Protein AF-A0AAW7CNY5-F1 (afdb_monomer)

Radius of gyration: 15.39 Å; Cα contacts (8 Å, |Δi|>4): 170; chains: 1; bounding box: 38×27×50 Å

Structure (mmCIF, N/CA/C/O backbone):
data_AF-A0AAW7CNY5-F1
#
_entry.id   AF-A0AAW7CNY5-F1
#
loop_
_atom_site.group_PDB
_atom_site.id
_atom_site.type_symbol
_atom_site.label_atom_id
_atom_site.label_alt_id
_atom_site.label_comp_id
_atom_site.label_asym_id
_atom_site.label_entity_id
_atom_site.label_seq_id
_atom_site.pdbx_PDB_ins_code
_atom_site.Cartn_x
_atom_site.Cartn_y
_atom_site.Cartn_z
_atom_site.occupancy
_atom_site.B_iso_or_equiv
_atom_site.auth_seq_id
_atom_site.auth_comp_id
_atom_site.auth_as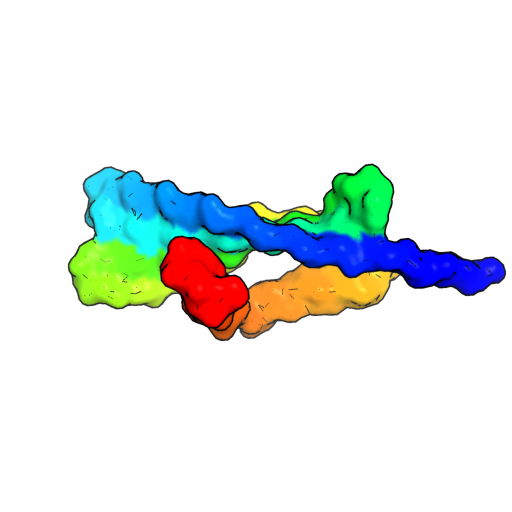ym_id
_atom_site.auth_atom_id
_atom_site.pdbx_PDB_model_num
ATOM 1 N N . MET A 1 1 ? 18.791 -1.223 -28.684 1.00 36.66 1 MET A N 1
ATOM 2 C CA . MET A 1 1 ? 17.819 -2.253 -28.272 1.00 36.66 1 MET A CA 1
ATOM 3 C C . MET A 1 1 ? 16.766 -1.560 -27.433 1.00 36.66 1 MET A C 1
ATOM 5 O O . MET A 1 1 ? 17.110 -1.032 -26.384 1.00 36.66 1 MET A O 1
ATOM 9 N N . SER A 1 2 ? 15.536 -1.449 -27.929 1.00 41.88 2 SER A N 1
ATOM 10 C CA . SER A 1 2 ? 14.401 -1.019 -27.111 1.00 41.88 2 SER A CA 1
ATOM 11 C C . SER A 1 2 ? 14.187 -2.088 -26.044 1.00 41.88 2 SER A C 1
ATOM 13 O O . SER A 1 2 ? 13.928 -3.233 -26.407 1.00 41.88 2 SER A O 1
ATOM 15 N N . LYS A 1 3 ? 14.369 -1.751 -24.761 1.00 49.19 3 LYS A N 1
ATOM 16 C CA . LYS A 1 3 ? 13.924 -2.612 -23.655 1.00 49.19 3 LYS A CA 1
ATOM 17 C C . LYS A 1 3 ? 12.457 -2.939 -23.945 1.00 49.19 3 LYS A C 1
ATOM 19 O O . LYS A 1 3 ? 11.663 -2.009 -24.094 1.00 49.19 3 LYS A O 1
ATOM 24 N N . GLU A 1 4 ? 12.132 -4.218 -24.128 1.00 54.62 4 GLU A N 1
ATOM 25 C CA . GLU A 1 4 ? 10.737 -4.652 -24.135 1.00 54.62 4 GLU A CA 1
ATOM 26 C C . GLU A 1 4 ? 10.083 -4.083 -22.878 1.00 54.62 4 GLU A C 1
ATOM 28 O O . GLU A 1 4 ? 10.690 -4.081 -21.804 1.00 54.62 4 GLU A O 1
ATOM 33 N N . ILE A 1 5 ? 8.886 -3.521 -23.023 1.00 57.25 5 ILE A N 1
ATOM 34 C CA . ILE A 1 5 ? 8.096 -3.128 -21.864 1.00 57.25 5 ILE A CA 1
ATOM 35 C C . ILE A 1 5 ? 7.749 -4.443 -21.172 1.00 57.25 5 ILE A C 1
ATOM 37 O O . ILE A 1 5 ? 6.853 -5.154 -21.622 1.00 57.25 5 ILE A O 1
ATOM 41 N N . SER A 1 6 ? 8.500 -4.797 -20.130 1.00 66.69 6 SER A N 1
ATOM 42 C CA . SER A 1 6 ? 8.134 -5.893 -19.245 1.00 66.69 6 SER A CA 1
ATOM 43 C C . SER A 1 6 ? 6.727 -5.602 -18.739 1.00 66.69 6 SER A C 1
ATOM 45 O O . SER A 1 6 ? 6.480 -4.524 -18.197 1.00 66.69 6 SER A O 1
ATOM 47 N N . GLU A 1 7 ? 5.793 -6.521 -18.969 1.00 82.94 7 GLU A N 1
ATOM 48 C CA . GLU A 1 7 ? 4.430 -6.395 -18.465 1.00 82.94 7 GLU A CA 1
ATOM 49 C C . GLU A 1 7 ? 4.482 -6.144 -16.951 1.00 82.94 7 GLU A C 1
ATOM 51 O O . GLU A 1 7 ? 5.053 -6.937 -16.195 1.00 82.94 7 GLU A O 1
ATOM 56 N N . LEU A 1 8 ? 3.938 -5.001 -16.527 1.00 88.94 8 LEU A N 1
ATOM 57 C CA . LEU A 1 8 ? 3.851 -4.625 -15.123 1.00 88.94 8 LEU A CA 1
ATOM 58 C C . LEU A 1 8 ? 2.475 -5.002 -14.592 1.00 88.94 8 LEU A C 1
ATOM 60 O O . LEU A 1 8 ? 1.444 -4.612 -15.139 1.00 88.94 8 LEU A O 1
ATOM 64 N N . GLN A 1 9 ? 2.476 -5.715 -13.479 1.00 92.81 9 GLN A N 1
ATOM 65 C CA . GLN A 1 9 ? 1.294 -6.138 -12.759 1.00 92.81 9 GLN A CA 1
ATOM 66 C C . GLN A 1 9 ? 1.149 -5.327 -11.475 1.00 92.81 9 GLN A C 1
ATOM 68 O O . GLN A 1 9 ? 2.121 -4.988 -10.793 1.00 92.81 9 GLN A O 1
ATOM 73 N N . PHE A 1 10 ? -0.100 -5.011 -11.143 1.00 93.25 10 PHE A N 1
ATOM 74 C CA . PHE A 1 10 ? -0.470 -4.307 -9.925 1.00 93.25 10 PHE A CA 1
ATOM 75 C C . PHE A 1 10 ? -1.173 -5.274 -8.979 1.00 93.25 10 PHE A C 1
ATOM 77 O O . PHE A 1 10 ? -2.186 -5.873 -9.336 1.00 93.25 10 PHE A O 1
ATOM 84 N N . SER A 1 11 ? -0.663 -5.394 -7.756 1.00 94.31 11 SER A N 1
ATOM 85 C CA . SER A 1 11 ? -1.361 -6.084 -6.671 1.00 94.31 11 SER A CA 1
ATOM 86 C C . SER A 1 11 ? -1.600 -5.143 -5.499 1.00 94.31 11 SER A C 1
ATOM 88 O O . SER A 1 11 ? -0.802 -4.246 -5.215 1.00 94.31 11 SER A O 1
ATOM 90 N N . LEU A 1 12 ? -2.718 -5.358 -4.810 1.00 95.56 12 LEU A N 1
ATOM 91 C CA . LEU A 1 12 ? -3.121 -4.583 -3.648 1.00 95.56 12 LEU A CA 1
ATOM 92 C C . LEU A 1 12 ? -3.397 -5.531 -2.488 1.00 95.56 12 LEU A C 1
ATOM 94 O O . LEU A 1 12 ? -4.243 -6.414 -2.591 1.00 95.56 12 LEU A O 1
ATOM 98 N N . HIS A 1 13 ? -2.707 -5.315 -1.374 1.00 94.88 13 HIS A N 1
ATOM 99 C CA . HIS A 1 13 ? -2.930 -6.060 -0.142 1.00 94.88 13 HIS A CA 1
ATOM 100 C C . HIS A 1 13 ? -3.545 -5.137 0.896 1.00 94.88 13 HIS A C 1
ATOM 102 O O . HIS A 1 13 ? -3.034 -4.041 1.131 1.00 94.88 13 HIS A O 1
ATOM 108 N N . TYR A 1 14 ? -4.619 -5.590 1.530 1.00 95.06 14 TYR A N 1
ATOM 109 C CA . TYR A 1 14 ? -5.261 -4.876 2.623 1.00 95.06 14 TYR A CA 1
ATOM 110 C C . TYR A 1 14 ? -4.899 -5.510 3.961 1.00 95.06 14 TYR A C 1
ATOM 112 O O . TYR A 1 14 ? -4.992 -6.724 4.131 1.00 95.06 14 TYR A O 1
ATOM 120 N N . ALA A 1 15 ? -4.545 -4.667 4.920 1.00 95.38 15 ALA A N 1
ATOM 121 C CA . ALA A 1 15 ? -4.451 -5.014 6.324 1.00 95.38 15 ALA A CA 1
ATOM 122 C C . ALA A 1 15 ? -5.115 -3.920 7.165 1.00 95.38 15 ALA A C 1
ATOM 124 O O . ALA A 1 15 ? -5.249 -2.772 6.736 1.00 95.38 15 ALA A O 1
ATOM 125 N N . SER A 1 16 ? -5.507 -4.271 8.385 1.00 95.12 16 SER A N 1
ATOM 126 C CA . SER A 1 16 ? -6.009 -3.309 9.358 1.00 95.12 16 SER A CA 1
ATOM 127 C C . SER A 1 16 ? -5.442 -3.594 10.734 1.00 95.12 16 SER A C 1
ATOM 129 O O . SER A 1 16 ? -5.404 -4.748 11.155 1.00 95.12 16 SER A O 1
ATOM 131 N N . GLU A 1 17 ? -5.087 -2.543 11.454 1.00 96.62 17 GLU A N 1
ATOM 132 C CA . GLU A 1 17 ? -4.632 -2.620 12.838 1.00 96.62 17 GLU A CA 1
ATOM 133 C C . GLU A 1 17 ? -5.356 -1.580 13.690 1.00 96.62 17 GLU A C 1
ATOM 135 O O . GLU A 1 17 ? -5.858 -0.577 13.181 1.00 96.62 17 GLU A O 1
ATOM 140 N N . THR A 1 18 ? -5.444 -1.829 14.992 1.00 97.50 18 THR A N 1
ATOM 141 C CA . THR A 1 18 ? -5.941 -0.853 15.964 1.00 97.50 18 THR A CA 1
ATOM 142 C C . THR A 1 18 ? -4.910 -0.715 17.067 1.00 97.50 18 THR A C 1
ATOM 144 O O . THR A 1 18 ? -4.469 -1.722 17.620 1.00 97.50 18 THR A O 1
ATOM 147 N N . ASP A 1 19 ? -4.501 0.517 17.350 1.00 95.12 19 ASP A N 1
ATOM 148 C CA . ASP A 1 19 ? -3.501 0.802 18.376 1.00 95.12 19 ASP A CA 1
ATOM 149 C C . ASP A 1 19 ? -4.114 0.883 19.788 1.00 95.12 19 ASP A C 1
ATOM 151 O O . ASP A 1 19 ? -5.328 0.767 19.992 1.00 95.12 19 ASP A O 1
ATOM 155 N N . SER A 1 20 ? -3.261 1.092 20.794 1.00 95.69 20 SER A N 1
ATOM 156 C CA . SER A 1 20 ? -3.672 1.241 22.195 1.00 95.69 20 SER A CA 1
ATOM 157 C C . SER A 1 20 ? -4.566 2.459 22.456 1.00 95.69 20 SER A C 1
ATOM 159 O O . SER A 1 20 ? -5.313 2.472 23.432 1.00 95.69 20 SER A O 1
ATOM 161 N N . GLU A 1 21 ? -4.506 3.475 21.594 1.00 95.19 21 GLU A N 1
ATOM 162 C CA . GLU A 1 21 ? -5.338 4.681 21.655 1.00 95.19 21 GLU A CA 1
ATOM 163 C C . GLU A 1 21 ? -6.684 4.496 20.931 1.00 95.19 21 GLU A C 1
ATOM 165 O O . GLU A 1 21 ? -7.500 5.419 20.877 1.00 95.19 21 GLU A O 1
ATOM 170 N N . LYS A 1 22 ? -6.953 3.284 20.424 1.00 95.25 22 LYS A N 1
ATOM 171 C CA . LYS A 1 22 ? -8.127 2.921 19.622 1.00 95.25 22 LYS A CA 1
ATOM 172 C C . LYS A 1 22 ? -8.192 3.650 18.278 1.00 95.25 22 LYS A C 1
ATOM 174 O O . LYS A 1 22 ? -9.274 3.752 17.699 1.00 95.25 22 LYS A O 1
ATOM 179 N N . ASN A 1 23 ? -7.067 4.139 17.757 1.00 97.19 23 ASN A N 1
ATOM 180 C CA . ASN A 1 23 ? -7.015 4.552 16.362 1.00 97.19 23 ASN A CA 1
ATOM 181 C C . ASN A 1 23 ? -6.962 3.298 15.486 1.00 97.19 23 ASN A C 1
ATOM 183 O O . ASN A 1 23 ? -6.153 2.402 15.723 1.00 97.19 23 ASN A O 1
ATOM 187 N N . THR A 1 24 ? -7.795 3.242 14.450 1.00 97.62 24 THR A N 1
ATOM 188 C CA . THR A 1 24 ? -7.801 2.136 13.487 1.00 97.62 24 THR A CA 1
ATOM 189 C C . THR A 1 24 ? -7.100 2.572 12.208 1.00 97.62 24 THR A C 1
ATOM 191 O O . THR A 1 24 ? -7.532 3.522 11.552 1.00 97.62 24 THR A O 1
ATOM 194 N N . SER A 1 25 ? -6.039 1.868 11.828 1.00 97.56 25 SER A N 1
ATOM 195 C CA . SER A 1 25 ? -5.297 2.097 10.589 1.00 97.56 25 SER A CA 1
ATOM 196 C C . SER A 1 25 ? -5.673 1.052 9.547 1.00 97.56 25 SER A C 1
ATOM 198 O O . SER A 1 25 ? -5.459 -0.138 9.755 1.00 97.56 25 SER A O 1
ATOM 200 N N . ALA A 1 26 ? -6.201 1.500 8.409 1.00 97.00 26 ALA A N 1
ATOM 201 C CA . ALA A 1 26 ? -6.274 0.710 7.186 1.00 97.00 26 ALA A CA 1
ATOM 202 C C . ALA A 1 26 ? -4.965 0.889 6.410 1.00 97.00 26 ALA A C 1
ATOM 204 O O . ALA A 1 26 ? -4.563 2.019 6.125 1.00 97.00 26 ALA A O 1
ATOM 205 N N . ILE A 1 27 ? -4.306 -0.218 6.082 1.00 97.94 27 ILE A N 1
ATOM 206 C CA . ILE A 1 27 ? -3.010 -0.260 5.410 1.00 97.94 27 ILE A CA 1
ATOM 207 C C . ILE A 1 27 ? -3.205 -0.960 4.070 1.00 97.94 27 ILE A C 1
ATOM 209 O O . ILE A 1 27 ? -3.522 -2.145 4.007 1.00 97.94 27 ILE A O 1
ATOM 213 N N . LEU A 1 28 ? -2.996 -0.213 2.996 1.00 97.75 28 LEU A N 1
ATOM 214 C CA . LEU A 1 28 ? -3.058 -0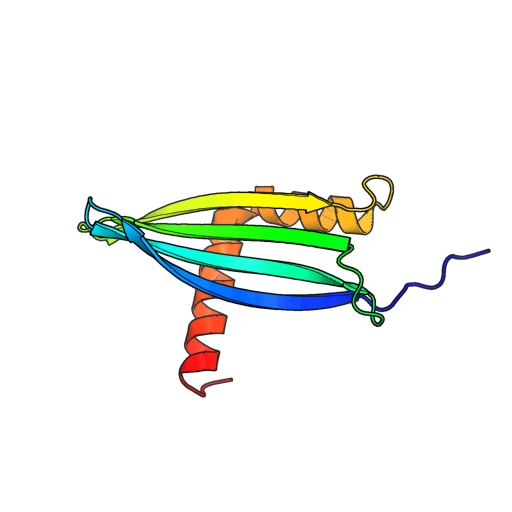.690 1.625 1.00 97.75 28 LEU A CA 1
ATOM 215 C C . LEU A 1 28 ? -1.638 -0.771 1.075 1.00 97.75 28 LEU A C 1
ATOM 217 O O . LEU A 1 28 ? -0.980 0.252 0.906 1.00 97.75 28 LEU A O 1
ATOM 221 N N . THR A 1 29 ? -1.154 -1.977 0.806 1.00 97.69 29 THR A N 1
ATOM 222 C CA . THR A 1 29 ? 0.167 -2.186 0.202 1.00 97.69 29 THR A CA 1
ATOM 223 C C . THR A 1 29 ? -0.002 -2.428 -1.290 1.00 97.69 29 THR A C 1
ATOM 225 O O . THR A 1 29 ? -0.443 -3.503 -1.700 1.00 97.69 29 THR A O 1
ATOM 228 N N . ALA A 1 30 ? 0.327 -1.411 -2.082 1.00 96.75 30 ALA A N 1
ATOM 229 C CA . ALA A 1 30 ? 0.355 -1.457 -3.536 1.00 96.75 30 ALA A CA 1
ATOM 230 C C . ALA A 1 30 ? 1.735 -1.929 -4.010 1.00 96.75 30 ALA A C 1
ATOM 232 O O . ALA A 1 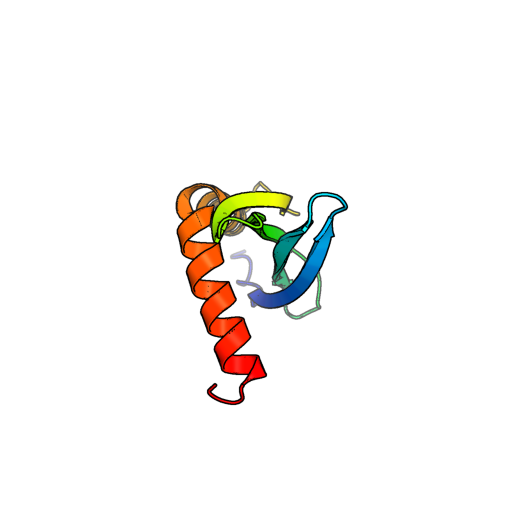30 ? 2.743 -1.288 -3.696 1.00 96.75 30 ALA A O 1
ATOM 233 N N . ASN A 1 31 ? 1.774 -3.022 -4.770 1.00 96.12 31 ASN A N 1
ATOM 234 C CA . ASN A 1 31 ? 2.999 -3.539 -5.374 1.00 96.12 31 ASN A CA 1
ATOM 235 C C . ASN A 1 31 ? 2.907 -3.494 -6.895 1.00 96.12 31 ASN A C 1
ATOM 237 O O . ASN A 1 31 ? 1.968 -4.031 -7.486 1.00 96.12 31 ASN A O 1
ATOM 241 N N . ILE A 1 32 ? 3.930 -2.913 -7.510 1.00 94.81 32 ILE A N 1
ATOM 242 C CA . ILE A 1 32 ? 4.207 -3.048 -8.936 1.00 94.81 32 ILE A CA 1
ATOM 243 C C . ILE A 1 32 ? 5.261 -4.131 -9.080 1.00 94.81 32 ILE A C 1
ATOM 245 O O . ILE A 1 32 ? 6.326 -4.040 -8.468 1.00 94.81 32 ILE A O 1
ATOM 249 N N . HIS A 1 33 ? 4.956 -5.152 -9.862 1.00 93.69 33 HIS A N 1
ATOM 250 C CA . HIS A 1 33 ? 5.845 -6.278 -10.096 1.00 93.69 33 HIS A CA 1
ATOM 251 C C . HIS A 1 33 ? 5.839 -6.659 -11.569 1.00 93.69 33 HIS A C 1
ATOM 253 O O . HIS A 1 33 ? 4.877 -6.388 -12.283 1.00 93.69 33 HIS A O 1
ATOM 259 N N . THR A 1 34 ? 6.931 -7.234 -12.038 1.00 91.19 34 THR A N 1
ATOM 260 C CA . THR A 1 34 ? 7.021 -7.815 -13.378 1.00 91.19 34 THR A CA 1
ATOM 261 C C . THR A 1 34 ? 6.245 -9.133 -13.438 1.00 91.19 34 THR A C 1
ATOM 263 O O . THR A 1 34 ? 5.911 -9.718 -12.407 1.00 91.19 34 THR A O 1
ATOM 266 N N . ALA A 1 35 ? 5.946 -9.611 -14.647 1.00 87.25 35 ALA A N 1
ATOM 267 C CA . ALA A 1 35 ? 5.206 -10.861 -14.862 1.00 87.25 35 ALA A CA 1
ATOM 268 C C . ALA A 1 35 ? 5.879 -12.118 -14.264 1.00 87.25 35 ALA A C 1
ATOM 270 O O . ALA A 1 35 ? 5.209 -13.115 -14.010 1.00 87.25 35 ALA A O 1
ATOM 271 N N . ASP A 1 36 ? 7.190 -12.078 -14.019 1.00 87.62 36 ASP A N 1
ATOM 272 C CA . ASP A 1 36 ? 7.956 -13.118 -13.314 1.00 87.62 36 ASP A CA 1
ATOM 273 C C . ASP A 1 36 ? 7.883 -12.998 -11.774 1.00 87.62 36 ASP A C 1
ATOM 275 O O . ASP A 1 36 ? 8.431 -13.835 -11.056 1.00 87.62 36 ASP A O 1
ATOM 279 N N . GLY A 1 37 ? 7.177 -11.985 -11.261 1.00 86.12 37 GLY A N 1
ATOM 280 C CA . GLY A 1 37 ? 6.932 -11.755 -9.841 1.00 86.12 37 GLY A CA 1
ATOM 281 C C . GLY A 1 37 ? 7.955 -10.859 -9.140 1.00 86.12 37 GLY A C 1
ATOM 282 O O . GLY A 1 37 ? 7.814 -10.626 -7.935 1.00 86.12 37 GLY A O 1
ATOM 283 N N . GLU A 1 38 ? 8.967 -10.325 -9.835 1.00 90.50 38 GLU A N 1
ATOM 284 C CA . GLU A 1 38 ? 9.927 -9.409 -9.209 1.00 90.50 38 GLU A CA 1
ATOM 285 C C . GLU A 1 38 ? 9.248 -8.076 -8.856 1.00 90.50 38 GLU A C 1
ATOM 287 O O . GLU A 1 38 ? 8.701 -7.375 -9.707 1.00 90.50 38 GLU A O 1
ATOM 292 N N . THR A 1 39 ? 9.284 -7.697 -7.575 1.00 92.88 39 THR A N 1
ATOM 293 C CA . THR A 1 39 ? 8.713 -6.423 -7.120 1.00 92.88 39 THR A CA 1
ATOM 294 C C . THR A 1 39 ? 9.606 -5.260 -7.533 1.00 92.88 39 THR A C 1
ATOM 296 O O . THR A 1 39 ? 10.695 -5.075 -6.996 1.00 92.88 39 THR A O 1
ATOM 299 N N . GLN A 1 40 ? 9.096 -4.423 -8.429 1.00 94.62 40 GLN A N 1
ATOM 300 C CA . GLN A 1 40 ? 9.765 -3.214 -8.906 1.00 94.62 40 GLN A CA 1
ATOM 301 C C . GLN A 1 40 ? 9.463 -2.002 -8.023 1.00 94.62 40 GLN A C 1
ATOM 303 O O . GLN A 1 40 ? 10.291 -1.103 -7.869 1.00 94.62 40 GLN A O 1
ATOM 308 N N . GLN A 1 41 ? 8.281 -1.978 -7.406 1.00 95.62 41 GLN A N 1
ATOM 309 C CA . GLN A 1 41 ? 7.901 -0.935 -6.466 1.00 95.62 41 GLN A CA 1
ATOM 310 C C . GLN A 1 41 ? 6.955 -1.473 -5.399 1.00 95.62 41 GLN A C 1
ATOM 312 O O . GLN A 1 41 ? 6.043 -2.242 -5.690 1.00 95.62 41 GLN A O 1
ATOM 317 N N . LEU A 1 42 ? 7.126 -0.989 -4.174 1.00 96.75 42 LEU A N 1
ATOM 318 C CA . LEU A 1 42 ? 6.204 -1.194 -3.064 1.00 96.75 42 LEU A CA 1
ATOM 319 C C . LEU A 1 42 ? 5.830 0.165 -2.484 1.00 96.75 42 LEU A C 1
ATOM 321 O O . LEU A 1 42 ? 6.691 1.017 -2.258 1.00 96.75 42 LEU A O 1
ATOM 325 N N . THR A 1 43 ? 4.548 0.401 -2.234 1.00 97.94 43 THR A N 1
ATOM 326 C CA . THR A 1 43 ? 4.075 1.606 -1.545 1.00 97.94 43 THR A CA 1
ATOM 327 C C . THR A 1 43 ? 2.947 1.260 -0.584 1.00 97.94 43 THR A C 1
ATOM 329 O O . THR A 1 43 ? 1.939 0.678 -0.974 1.00 97.94 43 THR A O 1
ATOM 332 N N . GLN A 1 44 ? 3.108 1.640 0.682 1.00 98.25 44 GLN A N 1
ATOM 333 C CA . GLN A 1 44 ? 2.055 1.553 1.684 1.00 98.25 44 GLN A CA 1
ATOM 334 C C . GLN A 1 44 ? 1.300 2.875 1.771 1.00 98.25 44 GLN A C 1
ATOM 336 O O . GLN A 1 44 ? 1.872 3.918 2.086 1.00 98.25 44 GLN A O 1
ATOM 341 N N . LEU A 1 45 ? 0.002 2.803 1.531 1.00 98.31 45 LEU A N 1
ATOM 342 C CA . LEU A 1 45 ? -0.970 3.869 1.701 1.00 98.31 45 LEU A CA 1
ATOM 343 C C . LEU A 1 45 ? -1.735 3.600 2.996 1.00 98.31 45 LEU A C 1
ATOM 345 O O . LEU A 1 45 ? -2.347 2.545 3.151 1.00 98.31 45 LEU A O 1
ATOM 349 N N . ILE A 1 46 ? -1.662 4.525 3.950 1.00 98.06 46 ILE A N 1
ATOM 350 C CA . ILE A 1 46 ? -2.208 4.321 5.292 1.00 98.06 46 ILE A CA 1
ATOM 351 C C . ILE A 1 46 ? -3.276 5.373 5.567 1.00 98.06 46 ILE A C 1
ATOM 353 O O . ILE A 1 46 ? -3.027 6.573 5.431 1.00 98.06 46 ILE A O 1
ATOM 357 N N . CYS A 1 47 ? -4.457 4.914 5.973 1.00 98.12 47 CYS A N 1
ATOM 358 C CA . CYS A 1 47 ? -5.544 5.742 6.481 1.00 98.12 47 CYS A CA 1
ATOM 359 C C . CYS A 1 47 ? -5.794 5.398 7.950 1.00 98.12 47 CYS A C 1
ATOM 361 O O . CYS A 1 47 ? -6.368 4.353 8.253 1.00 98.12 47 CYS A O 1
ATOM 363 N N . THR A 1 48 ? -5.415 6.294 8.856 1.00 97.94 48 THR A N 1
ATOM 364 C CA . THR A 1 48 ? -5.680 6.158 10.292 1.00 97.94 48 THR A CA 1
ATOM 365 C C . THR A 1 48 ? -6.936 6.937 10.653 1.00 97.94 48 THR A C 1
ATOM 367 O O . THR A 1 48 ? -7.053 8.118 10.329 1.00 97.94 48 THR A O 1
ATOM 370 N N . THR A 1 49 ? -7.879 6.280 11.319 1.00 97.94 49 THR A N 1
ATOM 371 C CA . THR A 1 49 ? -9.128 6.874 11.802 1.00 97.94 49 THR A CA 1
ATOM 372 C C . THR A 1 49 ? -9.102 6.899 13.321 1.00 97.94 49 THR A C 1
ATOM 374 O O . THR A 1 49 ? -8.969 5.852 13.951 1.00 97.94 49 THR A O 1
ATOM 377 N N . SER A 1 50 ? -9.226 8.087 13.907 1.00 97.44 50 SER A N 1
ATOM 378 C CA . SER A 1 50 ? -9.327 8.237 15.357 1.00 97.44 50 SER A CA 1
ATOM 379 C C . SER A 1 50 ? -10.687 7.761 15.882 1.00 97.44 50 SER A C 1
ATOM 381 O O . SER A 1 50 ? -11.654 7.699 15.115 1.00 97.44 50 SER A O 1
ATOM 383 N N . PRO A 1 51 ? -10.832 7.548 17.202 1.00 96.00 51 PRO A N 1
ATOM 384 C CA . PRO A 1 51 ? -12.133 7.267 17.814 1.00 96.00 51 PRO A CA 1
ATOM 385 C C . PRO A 1 51 ? -13.192 8.350 17.553 1.00 96.00 51 PRO A C 1
ATOM 387 O O . PRO A 1 51 ? -14.384 8.062 17.534 1.00 96.00 51 PRO A O 1
ATOM 390 N N . SER A 1 52 ? -12.767 9.597 17.321 1.00 96.69 52 SER A N 1
ATOM 391 C CA . SER A 1 52 ? -13.644 10.713 16.937 1.00 96.69 52 SER A CA 1
ATOM 392 C C . SER A 1 52 ? -14.020 10.732 15.447 1.00 96.69 52 SER A C 1
ATOM 394 O O . SER A 1 52 ? -14.686 11.661 14.997 1.00 96.69 52 SER A O 1
ATOM 396 N N . GLY A 1 53 ? -13.581 9.741 14.665 1.00 95.38 53 GLY A N 1
ATOM 397 C CA . GLY A 1 53 ? -13.841 9.632 13.228 1.00 95.38 53 GLY A CA 1
ATOM 398 C C . GLY A 1 53 ? -12.942 10.508 12.349 1.00 95.38 53 GLY A C 1
ATOM 399 O O . GLY A 1 53 ? -13.111 10.526 11.128 1.00 95.38 53 GLY A O 1
ATOM 400 N N . LYS A 1 54 ? -11.971 11.227 12.929 1.00 97.12 54 LYS A N 1
ATOM 401 C CA . LYS A 1 54 ? -11.026 12.048 12.162 1.00 97.12 54 LYS A CA 1
ATOM 402 C C . LYS A 1 54 ? -10.058 11.135 11.416 1.00 97.12 54 LYS A C 1
ATOM 404 O O . LYS A 1 54 ? -9.412 10.286 12.022 1.00 97.12 54 LYS A O 1
ATOM 409 N N . LYS A 1 55 ? -9.931 11.348 10.106 1.00 97.38 55 LYS A N 1
ATOM 410 C CA . LYS A 1 55 ? -9.025 10.582 9.244 1.00 97.38 55 LYS A CA 1
ATOM 411 C C . LYS A 1 55 ? -7.719 11.328 9.004 1.00 97.38 55 LYS A C 1
ATOM 413 O O . LYS A 1 55 ? -7.722 12.541 8.797 1.00 97.38 55 LYS A O 1
ATOM 418 N N . GLN A 1 56 ? -6.620 10.590 9.006 1.00 97.56 56 GLN A N 1
ATOM 419 C CA . GLN A 1 56 ? -5.302 11.040 8.578 1.00 97.56 56 GLN A CA 1
ATOM 420 C C . GLN A 1 56 ? -4.766 10.077 7.524 1.00 97.56 56 GLN A C 1
ATOM 422 O O . GLN A 1 56 ? -4.922 8.864 7.652 1.00 97.56 56 GLN A O 1
ATOM 427 N N . TYR A 1 57 ? -4.126 10.624 6.495 1.00 97.88 57 TYR A N 1
ATOM 428 C CA . TYR A 1 57 ? -3.602 9.860 5.370 1.00 97.88 57 TYR A CA 1
ATOM 429 C C . TYR A 1 57 ? -2.100 10.067 5.276 1.00 97.88 57 TYR A C 1
ATOM 431 O O . TYR A 1 57 ? -1.628 11.200 5.374 1.00 97.88 57 TYR A O 1
ATOM 439 N N . ARG A 1 58 ? -1.348 8.986 5.083 1.00 97.62 58 ARG A N 1
ATOM 440 C CA . ARG A 1 58 ? 0.108 9.055 4.948 1.00 97.62 58 ARG A CA 1
ATOM 441 C C . ARG A 1 58 ? 0.655 7.936 4.078 1.00 97.62 58 ARG A C 1
ATOM 443 O O . ARG A 1 58 ? 0.044 6.878 3.943 1.00 97.62 58 ARG A O 1
ATOM 450 N N . ILE A 1 59 ? 1.854 8.173 3.563 1.00 97.81 59 ILE A N 1
ATOM 451 C CA . ILE A 1 59 ? 2.705 7.131 3.001 1.00 97.81 59 ILE A CA 1
ATOM 452 C C . ILE A 1 59 ? 3.426 6.424 4.155 1.00 97.81 59 ILE A C 1
ATOM 454 O O . ILE A 1 59 ? 3.959 7.070 5.060 1.00 97.81 59 ILE A O 1
ATOM 458 N N . GLY A 1 60 ? 3.382 5.094 4.150 1.00 96.81 60 GLY A N 1
ATOM 459 C CA . GLY A 1 60 ? 4.173 4.225 5.017 1.00 96.81 60 GLY A CA 1
ATOM 460 C C . GLY A 1 60 ? 5.496 3.851 4.350 1.00 96.81 60 GLY A C 1
ATOM 461 O O . GLY A 1 60 ? 6.227 4.714 3.870 1.00 96.81 60 GLY A O 1
ATOM 462 N N . THR A 1 61 ? 5.806 2.555 4.297 1.00 96.50 61 THR A N 1
ATOM 463 C CA . THR A 1 61 ? 6.975 2.069 3.554 1.00 96.50 61 THR A CA 1
ATOM 464 C C . THR A 1 61 ? 6.813 2.358 2.067 1.00 96.50 61 THR A C 1
ATOM 466 O O . THR A 1 61 ? 5.792 2.012 1.472 1.00 96.50 61 THR A O 1
ATOM 469 N N . GLN A 1 62 ? 7.841 2.940 1.455 1.00 95.44 62 GLN A N 1
ATOM 470 C CA . GLN A 1 62 ? 7.912 3.130 0.013 1.00 95.44 62 GLN A CA 1
ATOM 471 C C . GLN A 1 62 ? 9.300 2.724 -0.480 1.00 95.44 62 GLN A C 1
ATOM 473 O O . GLN A 1 62 ? 10.306 3.151 0.086 1.00 95.44 62 GLN A O 1
ATOM 478 N N . LYS A 1 63 ? 9.345 1.855 -1.491 1.00 95.56 63 LYS A N 1
ATOM 479 C CA . LYS A 1 63 ? 10.574 1.321 -2.087 1.00 95.56 63 LYS A CA 1
ATOM 480 C C . LYS A 1 63 ? 10.420 1.261 -3.600 1.00 95.56 63 LYS A C 1
ATOM 482 O O . LYS A 1 63 ? 9.354 0.893 -4.087 1.00 95.56 63 LYS A O 1
ATOM 487 N N . ILE A 1 64 ? 11.496 1.585 -4.303 1.00 94.50 64 ILE A N 1
ATOM 488 C CA . ILE A 1 64 ? 11.640 1.502 -5.756 1.00 94.50 64 ILE A CA 1
ATOM 489 C C . ILE A 1 64 ? 12.926 0.723 -6.041 1.00 94.50 64 ILE A C 1
ATOM 491 O O . ILE A 1 64 ? 13.945 0.987 -5.403 1.00 94.50 64 ILE A O 1
ATOM 495 N N . ASN A 1 65 ? 12.854 -0.267 -6.928 1.00 91.38 65 ASN A N 1
ATOM 496 C CA . ASN A 1 65 ? 13.979 -1.144 -7.257 1.00 91.38 65 ASN A CA 1
ATOM 497 C C . ASN A 1 65 ? 14.956 -0.456 -8.225 1.00 91.38 65 ASN A C 1
ATOM 499 O O . ASN A 1 65 ? 16.164 -0.475 -8.006 1.00 91.38 65 ASN A O 1
ATOM 503 N N . ASP A 1 66 ? 14.423 0.230 -9.243 1.00 87.81 66 ASP A N 1
ATOM 504 C CA . ASP A 1 66 ? 15.192 1.005 -10.222 1.00 87.81 66 ASP A CA 1
ATOM 505 C C . ASP A 1 66 ? 14.697 2.460 -10.275 1.00 87.81 66 ASP A C 1
ATOM 507 O O . ASP A 1 66 ? 13.684 2.777 -10.896 1.00 87.81 66 ASP A O 1
ATOM 511 N N . ALA A 1 67 ? 15.419 3.366 -9.610 1.00 86.44 67 ALA A N 1
ATOM 512 C CA . ALA A 1 67 ? 15.127 4.802 -9.638 1.00 86.44 67 ALA A CA 1
ATOM 513 C C . ALA A 1 67 ? 15.605 5.502 -10.927 1.00 86.44 67 ALA A C 1
ATOM 515 O O . ALA A 1 67 ? 15.385 6.703 -11.089 1.00 86.44 67 ALA A O 1
ATOM 516 N N . GLY A 1 68 ? 16.282 4.780 -11.826 1.00 88.88 68 GLY A N 1
ATOM 517 C CA . GLY A 1 68 ? 16.620 5.248 -13.167 1.00 88.88 68 GLY A CA 1
ATOM 518 C C . GLY A 1 68 ? 15.482 5.053 -14.170 1.00 88.88 68 GLY A C 1
ATOM 519 O O . GLY A 1 68 ? 15.505 5.689 -15.224 1.00 88.88 68 GLY A O 1
ATOM 520 N N . ASP A 1 69 ? 14.484 4.224 -13.847 1.00 89.38 69 ASP A N 1
ATOM 521 C CA . ASP A 1 69 ? 13.296 4.026 -14.673 1.00 89.38 69 ASP A CA 1
ATOM 522 C C . ASP A 1 69 ? 12.291 5.185 -14.476 1.00 89.38 69 ASP A C 1
ATOM 524 O O . ASP A 1 69 ? 11.709 5.335 -13.393 1.00 89.38 69 ASP A O 1
ATOM 528 N N . PRO A 1 70 ? 12.034 6.014 -15.510 1.00 90.69 70 PRO A N 1
ATOM 529 C CA . PRO A 1 70 ? 11.142 7.163 -15.379 1.00 90.69 70 PRO A CA 1
ATOM 530 C C . PRO A 1 70 ? 9.693 6.792 -15.042 1.00 90.69 70 PRO A C 1
ATOM 532 O O . PRO A 1 70 ? 8.997 7.588 -14.408 1.00 90.69 70 PRO A O 1
ATOM 535 N N . LEU A 1 71 ? 9.222 5.610 -15.457 1.00 90.00 71 LEU A N 1
ATOM 536 C CA . LEU A 1 71 ? 7.862 5.152 -15.181 1.00 90.00 71 LEU A CA 1
ATOM 537 C C . LEU A 1 71 ? 7.715 4.779 -13.706 1.00 90.00 71 LEU A C 1
ATOM 539 O O . LEU A 1 71 ? 6.767 5.227 -13.060 1.00 90.00 71 LEU A O 1
ATOM 543 N N . LEU A 1 72 ? 8.665 4.022 -13.152 1.00 91.44 72 LEU A N 1
ATOM 544 C CA . LEU A 1 72 ? 8.643 3.659 -11.732 1.00 91.44 72 LEU A CA 1
ATOM 545 C C . LEU A 1 72 ? 8.752 4.903 -10.838 1.00 91.44 72 LEU A C 1
ATOM 5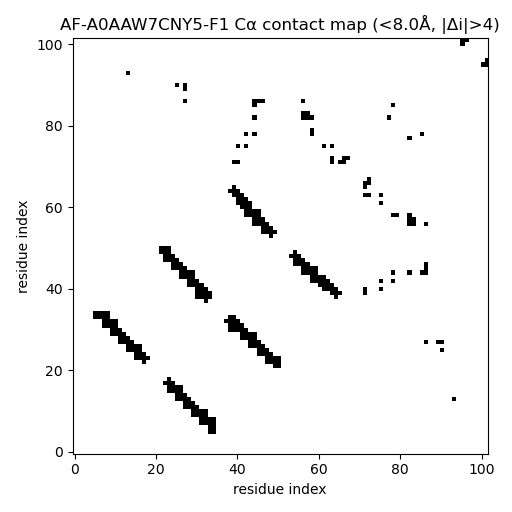47 O O . LEU A 1 72 ? 8.001 5.045 -9.873 1.00 91.44 72 LEU A O 1
ATOM 551 N N . VAL A 1 73 ? 9.607 5.866 -11.202 1.00 93.56 73 VAL A N 1
ATOM 552 C CA . VAL A 1 73 ? 9.701 7.156 -10.495 1.00 93.56 73 VAL A CA 1
ATOM 553 C C . VAL A 1 73 ? 8.383 7.934 -10.565 1.00 93.56 73 VAL A C 1
ATOM 555 O O . VAL A 1 73 ? 7.946 8.512 -9.565 1.00 93.56 73 VAL A O 1
ATOM 558 N N . ALA A 1 74 ? 7.715 7.941 -11.722 1.00 94.00 74 ALA A N 1
ATOM 559 C CA . ALA A 1 74 ? 6.427 8.608 -11.876 1.00 94.00 74 ALA A CA 1
ATOM 560 C C . ALA A 1 74 ? 5.331 7.965 -11.008 1.00 94.00 74 ALA A C 1
ATOM 562 O O . ALA A 1 74 ? 4.568 8.693 -10.368 1.00 94.00 74 ALA A O 1
ATOM 563 N N . ILE A 1 75 ? 5.274 6.629 -10.935 1.00 93.38 75 ILE A N 1
ATOM 564 C CA . ILE A 1 75 ? 4.318 5.895 -10.089 1.00 93.38 75 ILE A CA 1
ATOM 565 C C . ILE A 1 75 ? 4.585 6.185 -8.604 1.00 93.38 75 ILE A C 1
ATOM 567 O O . ILE A 1 75 ? 3.665 6.512 -7.855 1.00 93.38 75 ILE A O 1
ATOM 571 N N . GLU A 1 76 ? 5.842 6.114 -8.165 1.00 94.38 76 GLU A N 1
ATOM 572 C CA . GLU A 1 76 ? 6.272 6.470 -6.806 1.00 94.38 76 GLU A CA 1
ATOM 573 C C . GLU A 1 76 ? 5.823 7.885 -6.414 1.00 94.38 76 GLU A C 1
ATOM 575 O O . GLU A 1 76 ? 5.159 8.079 -5.385 1.00 94.38 76 GLU A O 1
ATOM 580 N N . SER A 1 77 ? 6.097 8.851 -7.291 1.00 95.69 77 SER A N 1
ATOM 581 C CA . SER A 1 77 ? 5.753 10.257 -7.093 1.00 95.69 77 SER A CA 1
ATOM 582 C C . SER A 1 77 ? 4.245 10.494 -7.086 1.00 95.69 77 SER A C 1
ATOM 584 O O . SER A 1 77 ? 3.760 11.352 -6.341 1.00 95.69 77 SER A O 1
ATOM 586 N N . TYR A 1 78 ? 3.494 9.753 -7.906 1.00 96.38 78 TYR A N 1
ATOM 587 C CA . TYR A 1 78 ? 2.037 9.830 -7.950 1.00 96.38 78 TYR A CA 1
ATOM 588 C C . TYR A 1 78 ? 1.432 9.504 -6.585 1.00 96.38 78 TYR A C 1
ATOM 590 O O . TYR A 1 78 ? 0.601 10.274 -6.097 1.00 96.38 78 TYR A O 1
ATOM 598 N N . TRP A 1 79 ? 1.893 8.432 -5.930 1.00 96.25 79 TRP A N 1
ATOM 599 C CA . TRP A 1 79 ? 1.387 8.059 -4.609 1.00 96.25 79 TRP A CA 1
ATOM 600 C C . TRP A 1 79 ? 1.620 9.151 -3.574 1.00 96.25 79 TRP A C 1
ATOM 602 O O . TRP A 1 79 ? 0.702 9.484 -2.830 1.00 96.25 79 TRP A O 1
ATOM 612 N N . ARG A 1 80 ? 2.809 9.766 -3.554 1.00 95.06 80 ARG A N 1
ATOM 613 C CA . ARG A 1 80 ? 3.104 10.854 -2.610 1.00 95.06 80 ARG A CA 1
ATOM 614 C C . ARG A 1 80 ? 2.195 12.056 -2.836 1.00 95.06 80 ARG A C 1
ATOM 616 O O . ARG A 1 80 ? 1.583 12.543 -1.888 1.00 95.06 80 ARG A O 1
ATOM 623 N N . LYS A 1 81 ? 2.070 12.506 -4.088 1.00 97.31 81 LYS A N 1
ATOM 624 C CA . LYS A 1 81 ? 1.268 13.685 -4.453 1.00 97.31 81 LYS A CA 1
ATOM 625 C C . LYS A 1 81 ? -0.225 13.483 -4.191 1.00 97.31 81 LYS A C 1
ATOM 627 O O . LYS A 1 81 ? -0.893 14.423 -3.779 1.00 97.31 81 LYS A O 1
ATOM 632 N N . ASN A 1 82 ? -0.721 12.260 -4.369 1.00 97.56 82 ASN A N 1
ATOM 633 C CA . ASN A 1 82 ? -2.146 11.933 -4.300 1.00 97.56 82 ASN A CA 1
ATOM 634 C C . ASN A 1 82 ? -2.469 10.978 -3.143 1.00 97.56 82 ASN A C 1
ATOM 636 O O . ASN A 1 82 ? -3.396 10.176 -3.246 1.00 97.56 82 ASN A O 1
ATOM 640 N N . THR A 1 83 ? -1.707 11.040 -2.043 1.00 96.50 83 THR A N 1
ATOM 641 C CA . THR A 1 83 ? -1.791 10.066 -0.935 1.00 96.50 83 THR A CA 1
ATOM 642 C C . THR A 1 83 ? -3.225 9.901 -0.431 1.00 96.50 83 THR A C 1
ATOM 644 O O . THR A 1 83 ? -3.739 8.788 -0.354 1.00 96.50 83 THR A O 1
ATOM 647 N N . GLN A 1 84 ? -3.896 11.013 -0.113 1.00 97.31 84 GLN A N 1
ATOM 648 C CA . GLN A 1 84 ? -5.263 10.987 0.408 1.00 97.31 84 GLN A CA 1
ATOM 649 C C . GLN A 1 84 ? -6.257 10.420 -0.609 1.00 97.31 84 GLN A C 1
ATOM 651 O O . GLN A 1 84 ? -7.041 9.538 -0.265 1.00 97.31 84 GLN A O 1
ATOM 656 N N . GLU A 1 85 ? -6.225 10.911 -1.847 1.00 97.88 85 GLU A N 1
ATOM 657 C CA . GLU A 1 85 ? -7.128 10.459 -2.910 1.00 97.88 85 GLU A CA 1
ATOM 658 C C . GLU A 1 85 ? -6.957 8.960 -3.181 1.00 97.88 85 GLU A C 1
ATOM 660 O O . GLU A 1 85 ? -7.936 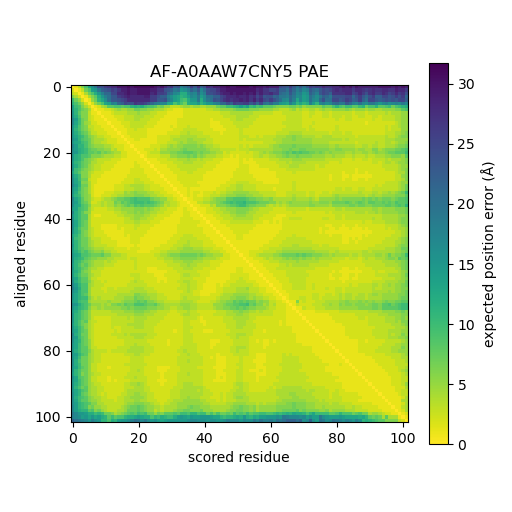8.215 -3.200 1.00 97.88 85 GLU A O 1
ATOM 665 N N . SER A 1 86 ? -5.706 8.504 -3.264 1.00 96.88 86 SER A N 1
ATOM 666 C CA . SER A 1 86 ? -5.348 7.100 -3.472 1.00 96.88 86 SER A CA 1
ATOM 667 C C . SER A 1 86 ? -5.835 6.213 -2.327 1.00 96.88 86 SER A C 1
ATOM 669 O O . SER A 1 86 ? -6.448 5.176 -2.575 1.00 96.88 86 SER A O 1
ATOM 671 N N . CYS A 1 87 ? -5.622 6.631 -1.071 1.00 96.81 87 CYS A N 1
ATOM 672 C CA . CYS A 1 87 ? -6.138 5.919 0.100 1.00 96.81 87 CYS A CA 1
ATOM 673 C C . CYS A 1 87 ? -7.660 5.768 0.040 1.00 96.81 87 CYS A C 1
ATOM 675 O O . CYS A 1 87 ? -8.174 4.675 0.271 1.00 96.81 87 CYS A O 1
ATOM 677 N N . VAL A 1 88 ? -8.384 6.854 -0.248 1.00 96.31 88 VAL A N 1
ATOM 678 C CA . VAL A 1 88 ? -9.852 6.851 -0.288 1.00 96.31 88 VAL A CA 1
ATOM 679 C C . VAL A 1 88 ? -10.354 5.944 -1.406 1.00 96.31 88 VAL A C 1
ATOM 681 O O . VAL A 1 88 ? -11.164 5.054 -1.149 1.00 96.31 88 VAL A O 1
ATOM 684 N N . TYR A 1 89 ? -9.837 6.128 -2.621 1.00 95.75 89 TYR A N 1
ATOM 685 C CA . TYR A 1 89 ? -10.247 5.363 -3.792 1.00 95.75 89 TYR A CA 1
ATOM 686 C C . TYR A 1 89 ? -9.999 3.860 -3.612 1.00 95.75 89 TYR A C 1
ATOM 688 O O . TYR A 1 89 ? -10.917 3.052 -3.757 1.00 95.75 89 TYR A O 1
ATOM 696 N N . LEU A 1 90 ? -8.776 3.474 -3.241 1.00 95.50 90 LEU A N 1
ATOM 697 C CA . LEU A 1 90 ? -8.408 2.064 -3.110 1.00 95.50 90 LEU A CA 1
ATOM 698 C C . LEU A 1 90 ? -9.074 1.394 -1.904 1.00 95.50 90 LEU 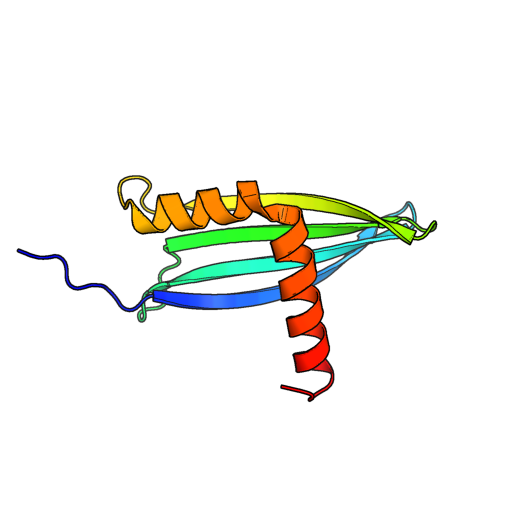A C 1
ATOM 700 O O . LEU A 1 90 ? -9.406 0.211 -1.982 1.00 95.50 90 LEU A O 1
ATOM 704 N N . SER A 1 91 ? -9.331 2.127 -0.815 1.00 93.31 91 SER A N 1
ATOM 705 C CA . SER A 1 91 ? -10.099 1.589 0.319 1.00 93.31 91 SER A CA 1
ATOM 706 C C . SER A 1 91 ? -11.534 1.272 -0.090 1.00 93.31 91 SER A C 1
ATOM 708 O O . SER A 1 91 ? -12.049 0.209 0.251 1.00 93.31 91 SER A O 1
ATOM 710 N N . GLU A 1 92 ? -12.172 2.164 -0.851 1.00 93.19 92 GLU A N 1
ATOM 711 C CA . GLU A 1 92 ? -13.532 1.947 -1.343 1.00 93.19 92 GLU A CA 1
ATOM 712 C C . GLU A 1 92 ? -13.584 0.766 -2.321 1.00 93.19 92 GLU A C 1
ATOM 714 O O . GLU A 1 92 ? -14.448 -0.098 -2.191 1.00 93.19 92 GLU A O 1
ATOM 719 N N . LYS A 1 93 ? -12.609 0.648 -3.232 1.00 92.81 93 LYS A N 1
ATOM 720 C CA . LYS A 1 93 ? -12.503 -0.513 -4.131 1.00 92.81 93 LYS A CA 1
ATOM 721 C C . LYS A 1 93 ? -12.279 -1.822 -3.385 1.00 92.81 93 LYS A C 1
ATOM 723 O O . LYS A 1 93 ? -12.954 -2.806 -3.667 1.00 92.81 93 LYS A O 1
ATOM 728 N N . THR A 1 94 ? -11.398 -1.824 -2.391 1.00 90.94 94 THR A N 1
ATOM 729 C CA . THR A 1 94 ? -11.161 -2.999 -1.541 1.00 90.94 94 THR A CA 1
ATOM 730 C C . THR A 1 94 ? -12.438 -3.411 -0.814 1.00 90.94 94 THR A C 1
ATOM 732 O O . THR A 1 94 ? -12.794 -4.586 -0.791 1.00 90.94 94 THR A O 1
ATOM 735 N N . LYS A 1 95 ? -13.172 -2.444 -0.256 1.00 90.50 95 LYS A N 1
ATOM 736 C CA . LYS A 1 95 ? -14.446 -2.697 0.417 1.00 90.50 95 LYS A CA 1
ATOM 737 C C . LYS A 1 95 ? -15.486 -3.280 -0.542 1.00 90.50 95 LYS A C 1
ATOM 739 O O . LYS A 1 95 ? -16.115 -4.275 -0.199 1.00 90.50 95 LYS A O 1
ATOM 744 N N . GLN A 1 96 ? -15.637 -2.700 -1.733 1.00 92.00 96 GLN A N 1
ATOM 745 C CA . GLN A 1 96 ? -16.541 -3.206 -2.771 1.00 92.00 96 GLN A CA 1
ATOM 746 C C . GLN A 1 96 ? -16.195 -4.650 -3.158 1.00 92.00 96 GLN A C 1
ATOM 748 O O . GLN A 1 96 ? -17.092 -5.482 -3.245 1.00 92.00 96 GLN A O 1
ATOM 753 N N . PHE A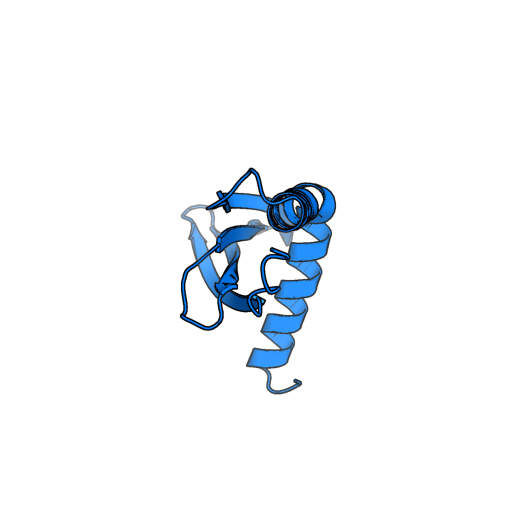 1 97 ? -14.904 -4.962 -3.299 1.00 90.00 97 PHE A N 1
ATOM 754 C CA . PHE A 1 97 ? -14.423 -6.307 -3.614 1.00 90.00 97 PHE A CA 1
ATOM 755 C C . PHE A 1 97 ? -14.765 -7.310 -2.513 1.00 90.00 97 PHE A C 1
ATOM 757 O O . PHE A 1 97 ? -15.372 -8.341 -2.784 1.00 90.00 97 PHE A O 1
ATOM 764 N N . ILE A 1 98 ? -14.459 -6.980 -1.256 1.00 87.38 98 ILE A N 1
ATOM 765 C CA . ILE A 1 98 ? -14.764 -7.840 -0.101 1.00 87.38 98 ILE A CA 1
ATOM 766 C C . ILE A 1 98 ? -16.274 -8.094 0.026 1.00 87.38 98 ILE A C 1
ATOM 768 O O . ILE A 1 98 ? -16.692 -9.168 0.447 1.00 87.38 98 ILE A O 1
ATOM 772 N N . GLN A 1 99 ? -17.099 -7.113 -0.336 1.00 91.69 99 GLN A N 1
ATOM 773 C CA . GLN A 1 99 ? -18.555 -7.222 -0.285 1.00 91.69 99 GLN A CA 1
ATOM 774 C C . GLN A 1 99 ? -19.167 -7.944 -1.500 1.00 91.69 99 GLN A C 1
ATOM 776 O O . GLN A 1 99 ? -20.377 -8.155 -1.514 1.00 91.69 99 GLN A O 1
ATOM 781 N N . GLY A 1 100 ? -18.362 -8.333 -2.497 1.00 90.00 100 GLY A N 1
ATOM 782 C CA . GLY A 1 100 ? -18.832 -9.016 -3.707 1.00 90.00 100 GLY A CA 1
ATOM 783 C C . GLY A 1 100 ? -19.530 -8.099 -4.716 1.00 90.00 100 GLY A C 1
ATOM 784 O O . GLY A 1 100 ? -20.346 -8.567 -5.504 1.00 90.00 100 GLY A O 1
ATOM 785 N N . TYR A 1 101 ? -19.247 -6.795 -4.680 1.00 82.69 101 TYR A N 1
ATOM 786 C CA . TYR A 1 101 ? -19.795 -5.805 -5.618 1.00 82.69 101 TYR A CA 1
ATOM 787 C C . TYR A 1 101 ? -18.884 -5.525 -6.826 1.00 82.69 101 TYR A C 1
ATOM 789 O O . TYR A 1 101 ? -19.179 -4.619 -7.607 1.00 82.69 101 TYR A O 1
ATOM 797 N N . LEU A 1 102 ? -17.774 -6.257 -6.954 1.00 61.19 102 LEU A N 1
ATOM 798 C CA . LEU A 1 102 ? -16.779 -6.147 -8.025 1.00 61.19 102 LEU A CA 1
ATOM 799 C C . LEU A 1 102 ? -16.690 -7.453 -8.811 1.00 61.19 102 LEU A C 1
ATOM 801 O O . LEU A 1 102 ? -16.756 -8.519 -8.160 1.00 61.19 102 LEU A O 1
#

Organism: NCBI:txid2050967

Mean predicted aligned error: 4.63 Å

pLDDT: mean 91.48, std 11.42, range [36.66, 98.31]

Foldseek 3Di:
DPDPPQDKDKDWDWDWDADPQRWIKIWIWIFIAGPVGHTQKIWIWIWIAGPVRDIDIDIDDIDGPDPVDPVSVVVSVCCHVCSPVCNVVVVVVVVCVVVVVD

Nearest PDB structures (foldseek):
  6edz-assembly1_D  TM=4.191E-01  e=2.491E-02  Mycobacterium tuberculosis CDC1551
  6edz-assembly1_C  TM=4.250E-01  e=4.149E-02  Mycobacterium tuberculosis CDC1551
  8h2i-assembly1_bQ  TM=4.517E-01  e=1.616E-01  Paramecium bursaria Chlorella virus 1
  6edw-assembly1_D  TM=4.755E-01  e=1.151E-01  Mycobacterium tuberculosis CDC1551
  6ncl-assembly1_a5  TM=4.671E-01  e=3.377E-01  Paramecium bursaria Chlorella virus 1

Secondary structure (DSSP, 8-state):
-----PPEEEEEEEEEEE-TT-PEEEEEEEEEEETT--EEEEEEEEEEE-TT--EEEEEEEEEES-TT-HHHHHHHHHHHHTHHHHHHHHHHHHHHHHTT--

Solvent-accessible surface area (backbone atoms only — not comparable to full-atom values): 5804 Å² total; per-residue (Å²): 134,82,77,74,82,70,56,74,43,81,48,78,44,82,49,74,51,66,51,97,84,53,32,37,33,41,38,37,40,41,33,37,20,37,83,89,63,54,69,45,30,41,37,28,34,32,40,36,30,39,82,88,66,52,74,48,63,41,76,60,63,70,51,66,70,53,80,86,40,68,65,57,46,49,56,57,50,47,47,67,78,37,34,55,63,50,40,54,53,52,50,51,51,50,51,36,46,78,72,66,74,104

Sequence (102 aa):
MSKEISELQFSLHYASETDSEKNTSAILTANIHTADGETQQLTQLICTTSPSGKKQYRIGTQKINDAGDPLLVAIESYWRKNTQESCVYLSEKTKQFIQGYL

=== Feature glossary ===
Annotated list of the representations used here:

Nearest PDB structures. The Foldseek neighbor list gives the closest experimentally determined structures in the PDB, ranked by structural alignment. TM-score near 1 means near-identical fold; near 0.3 means only rough topology match. This is how one finds what a novel AlphaFold prediction most resembles in the solved-structure universe.

Foldseek 3Di. Foldseek's 3Di representation compresses backbone geometry into a per-residue letter drawn from a learned twenty-state alphabet. It captures the tertiary interaction pattern around each residue — which residues are packed against it in space, regardless of where they are in sequence.

Radius of gyration, Cα contacts, boundi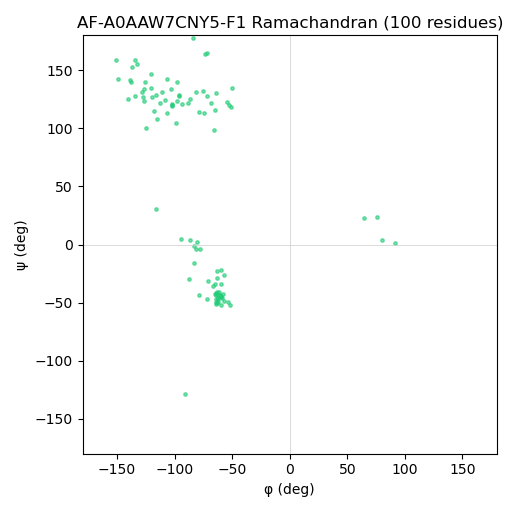ng box. Radius of gyration (Rg) is the root-mean-square distance of Cα atoms from their centroid — a single number for overall size and compactness. A globular domain of N r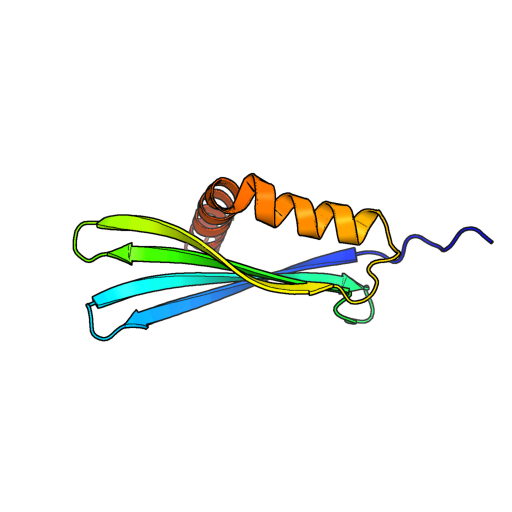esidues has Rg ≈ 2.2·N^0.38 Å; an extended or disordered chain has a much larger Rg. The Cα contact count is the number of residue pairs whose Cα atoms are within 8 Å and are more than four positions apart in sequence — a standard proxy for tertiary packing density. The bounding box is the smallest axis-aligned box enclosing all Cα atoms.

InterPro / GO / CATH / organism. The annotation block draws on four external resources. InterPro: which protein families and domains the sequence belongs to. GO: standardized terms for what the protein does, what process it participates in, and where in the cell it acts. CATH: which structural fold it has in the CATH hierarchy. Organism: the species of origin.

mmCIF coordinates. The mmCIF block holds the 3D Cartesian coordinates of each backbone atom (N, Cα, C, O) in ångströms. mmCIF is the PDB's canonical archive format — a tagged-loop text representation of the atomic model.

pLDDT. pLDDT is the predicted lDDT-Cα score: AlphaFold's confidence that the local environment of each residue (all inter-atomic distances within 15 Å) is correctly placed. It is a per-residue number between 0 and 100, with higher meaning more reliable.

Backbone torsions (φ/ψ). φ (phi) and ψ (psi) are the two rotatable backbone dihedrals per residue: φ is the C(i-1)–N–Cα–C torsion, ψ is the N–Cα–C–N(i+1) torsion, both in degrees on (−180°, 180°]. α-helical residues cluster near (−60°, −45°); β-strand residues near (−120°, +130°). A Ramachandran plot is simply a scatter of (φ, ψ) for every residue.

B-factor. For experimental (PDB) structures, the B-factor (temperature factor) quantifies the positional spread of each atom in the crystal — a combination of thermal vibration and static disorder — in units of Å². High B-factors mark flexible loops or poorly resolved regions; low B-factors mark the rigid, well-ordered core.

Secondary structure (3-state, P-SEA). SS3 is a coarse helix/strand/coil call (letters a/b/c) made by the P-SEA algorithm from inter-Cα distances and dihedrals. It is less detailed than DSSP but needs only Cα positions.

Predicted aligned error. Predicted aligned error is AlphaFold's pairwise confidence. Unlike pLDDT (per-residue), PAE is per-residue-pair and captures whether two parts of the structure are correctly placed relative to each other. Units are ångströms of expected positional error.

Solvent-accessible surface area. Solvent-accessible surface area (SASA) is the area in Å² traced out by the centre of a 1.4 Å probe sphere (a water molecule) rolled over the protein's van der Waals surface (Shrake–Rupley / Lee–Richards construction). Buried residues have near-zero SASA; fully exposed residues can exceed 200 Å². The total SASA scales roughly with the number of surface residues.

Secondary structure (8-state, DSSP). The SS8 string is DSSP's per-residue secondary-structure call. α-helix (H) means an i→i+4 H-bond ladder; β-strand (E) means the residue participates in a β-sheet; 3₁₀ (G) and π (I) are tighter and wider helices; T/S are turns/bends; '-' is loop.

Rendered structure images. Structure images are PyMOL renders from six orthogonal camera directions. Cartoon representation draws helices as coils and strands as arrows; sticks shows the backbone as bonds; surface shows the solvent-excluded envelope. Rainbow coloring maps sequence position to hue (blue→red, N→C); chain coloring assigns a distinct color per polypeptide.

Sequence. The amino-acid sequence is the protein's primary structure: the linear order of residues from the N-terminus to the C-terminus, written in one-letter code. Everything else here — the 3D coordinates, the secondary structure, the domain annotations — is ultimately a consequence of this string.

Contact-map, Ramachandran, and PAE plots. Three diagnostic plots accompany the record. The Cα contact map visualizes the tertiary structure as a 2D adjacency matrix (8 Å cutoff, sequence-local contacts suppressed). The Ramachandran plot shows the distribution of backbone (φ, ψ) torsions, with points in the α and β basins reflecting secondary structure content. The PAE plot shows AlphaFold's inter-residue confidence as a color matrix.